Protein AF-W2GE73-F1 (afdb_monomer_lite)

Structure (mmCIF, N/CA/C/O backbone):
data_AF-W2GE73-F1
#
_entry.id   AF-W2GE73-F1
#
loop_
_atom_site.group_PDB
_atom_site.id
_atom_site.type_symbol
_atom_site.label_atom_id
_atom_site.label_alt_id
_atom_site.label_comp_id
_atom_site.label_asym_id
_atom_site.label_entity_id
_atom_site.label_seq_id
_atom_site.pdbx_PDB_ins_code
_atom_site.Cartn_x
_atom_site.Cartn_y
_atom_site.Cartn_z
_atom_site.occupancy
_atom_site.B_iso_or_equiv
_atom_site.auth_seq_id
_atom_site.auth_comp_id
_atom_site.auth_asym_id
_atom_site.auth_atom_id
_atom_site.pdbx_PDB_model_num
ATOM 1 N N . MET A 1 1 ? 23.909 17.331 9.278 1.00 42.41 1 MET A N 1
ATOM 2 C CA . MET A 1 1 ? 23.061 17.061 10.459 1.00 42.41 1 MET A CA 1
ATOM 3 C C . MET A 1 1 ? 23.117 18.282 11.359 1.00 42.41 1 MET A C 1
ATOM 5 O O . MET A 1 1 ? 24.176 18.553 11.908 1.00 42.41 1 MET A O 1
ATOM 9 N N . HIS A 1 2 ? 22.038 19.064 11.446 1.00 41.09 2 HIS A N 1
ATOM 10 C CA . HIS A 1 2 ? 21.958 20.145 12.431 1.00 41.09 2 HIS A CA 1
ATOM 11 C C . HIS A 1 2 ? 21.597 19.535 13.783 1.00 41.09 2 HIS A C 1
ATOM 13 O O . HIS A 1 2 ? 20.535 18.934 13.913 1.00 41.09 2 HIS A O 1
ATOM 19 N N . VAL A 1 3 ? 22.483 19.678 14.766 1.00 52.12 3 VAL A N 1
ATOM 20 C CA . VAL A 1 3 ? 22.188 19.340 16.159 1.00 52.12 3 VAL A CA 1
ATOM 21 C C . VAL A 1 3 ? 21.853 20.641 16.875 1.00 52.12 3 VAL A C 1
ATOM 23 O O . VAL A 1 3 ? 22.567 21.639 16.759 1.00 52.12 3 VAL A O 1
ATOM 26 N N . THR A 1 4 ? 20.703 20.648 17.538 1.00 48.44 4 THR A N 1
ATOM 27 C CA . THR A 1 4 ? 20.158 21.786 18.272 1.00 48.44 4 THR A CA 1
ATOM 28 C C . THR A 1 4 ? 21.165 22.309 19.287 1.00 48.44 4 THR A C 1
ATOM 30 O O . THR A 1 4 ? 21.575 21.614 20.212 1.00 48.44 4 THR A O 1
ATOM 33 N N . ARG A 1 5 ? 21.538 23.578 19.117 1.00 48.94 5 ARG A N 1
ATOM 34 C CA . ARG A 1 5 ? 22.380 24.340 20.036 1.00 48.94 5 ARG A CA 1
ATOM 35 C C . ARG A 1 5 ? 21.540 24.797 21.224 1.00 48.94 5 ARG A C 1
ATOM 37 O O . ARG A 1 5 ? 21.155 25.964 21.271 1.00 48.94 5 ARG A O 1
ATOM 44 N N . ARG A 1 6 ? 21.239 23.903 22.164 1.00 49.22 6 ARG A N 1
ATOM 45 C CA . ARG A 1 6 ? 21.011 24.320 23.551 1.00 49.22 6 ARG A CA 1
ATOM 46 C C . ARG A 1 6 ? 21.003 23.140 24.518 1.00 49.22 6 ARG A C 1
ATOM 48 O O . ARG A 1 6 ? 20.169 22.256 24.419 1.00 49.22 6 ARG A O 1
ATOM 55 N N . GLU A 1 7 ? 21.943 23.253 25.453 1.00 49.94 7 GLU A N 1
ATOM 56 C CA . GLU A 1 7 ? 21.910 22.718 26.815 1.00 49.94 7 GLU A CA 1
ATOM 57 C C . GLU A 1 7 ? 21.981 21.204 26.916 1.00 49.94 7 GLU A C 1
ATOM 59 O O . GLU A 1 7 ? 20.981 20.567 27.167 1.00 49.94 7 GLU A O 1
ATOM 64 N N . HIS A 1 8 ? 23.176 20.644 26.724 1.00 48.44 8 HIS A N 1
ATOM 65 C CA . HIS A 1 8 ? 23.865 19.797 27.707 1.00 48.44 8 HIS A CA 1
ATOM 66 C C . HIS A 1 8 ? 25.329 19.691 27.256 1.00 48.44 8 HIS A C 1
ATOM 68 O O . HIS A 1 8 ? 25.607 19.449 26.084 1.00 48.44 8 HIS A O 1
ATOM 74 N N . GLY A 1 9 ? 26.268 19.974 28.163 1.00 54.66 9 GLY A N 1
ATOM 75 C CA . GLY A 1 9 ? 27.708 19.989 27.893 1.00 54.66 9 GLY A CA 1
ATOM 76 C C . GLY A 1 9 ? 28.237 18.603 27.540 1.00 54.66 9 GLY A C 1
ATOM 77 O O . GLY A 1 9 ? 28.711 17.866 28.399 1.00 54.66 9 GLY A O 1
ATOM 78 N N . SER A 1 10 ? 28.146 18.232 26.272 1.00 52.25 10 SER A N 1
ATOM 79 C CA . SER A 1 10 ? 28.753 17.020 25.734 1.00 52.25 10 SER A CA 1
ATOM 80 C C . SER A 1 10 ? 29.291 17.348 24.349 1.00 52.25 10 SER A C 1
ATOM 82 O O . SER A 1 10 ? 28.627 17.133 23.341 1.00 52.25 10 SER A O 1
ATOM 84 N N . ASP A 1 11 ? 30.502 17.906 24.318 1.00 59.28 11 ASP A N 1
ATOM 85 C CA . ASP A 1 11 ? 31.206 18.271 23.081 1.00 59.28 11 ASP A CA 1
ATOM 86 C C . ASP A 1 11 ? 31.544 17.053 22.202 1.00 59.28 11 ASP A C 1
ATOM 88 O O . ASP A 1 11 ? 31.895 17.204 21.034 1.00 59.28 11 ASP A O 1
ATOM 92 N N . VAL A 1 12 ? 31.409 15.832 22.731 1.00 61.19 12 VAL A N 1
ATOM 93 C CA . VAL A 1 12 ? 31.659 14.591 21.997 1.00 61.19 12 VAL A CA 1
ATOM 94 C C . VAL A 1 12 ? 30.597 13.561 22.366 1.00 61.19 12 VAL A C 1
ATOM 96 O O . VAL A 1 12 ? 30.479 13.154 23.521 1.00 61.19 12 VAL A O 1
ATOM 99 N N . LEU A 1 13 ? 29.822 13.129 21.370 1.00 60.03 13 LEU A N 1
ATOM 100 C CA . LEU A 1 13 ? 28.922 11.989 21.516 1.00 60.03 13 LEU A CA 1
ATOM 101 C C . LEU A 1 13 ? 29.756 10.699 21.589 1.00 60.03 13 LEU A C 1
ATOM 103 O O . LEU A 1 13 ? 30.687 10.535 20.796 1.00 60.03 13 LEU A O 1
ATOM 107 N N . PRO A 1 14 ? 29.442 9.765 22.503 1.00 65.44 14 PRO A N 1
ATOM 108 C CA . PRO A 1 14 ? 30.141 8.489 22.572 1.00 65.44 14 PRO A CA 1
ATOM 109 C C . PRO A 1 14 ? 29.972 7.723 21.255 1.00 65.44 14 PRO A C 1
ATOM 111 O O . PRO A 1 14 ? 28.908 7.783 20.634 1.00 65.44 14 PRO A O 1
ATOM 114 N N . ALA A 1 15 ? 31.006 6.982 20.842 1.00 59.72 15 ALA A N 1
ATOM 115 C CA . ALA A 1 15 ? 31.048 6.261 19.563 1.00 59.72 15 ALA A CA 1
ATOM 116 C C . ALA A 1 15 ? 29.867 5.288 19.356 1.00 59.72 15 ALA A C 1
ATOM 118 O O . ALA A 1 15 ? 29.487 5.011 18.222 1.00 59.72 15 ALA A O 1
ATOM 119 N N . SER A 1 16 ? 29.231 4.837 20.442 1.00 64.56 16 SER A N 1
ATOM 120 C CA . SER A 1 16 ? 28.000 4.036 20.441 1.00 64.56 16 SER A CA 1
ATOM 121 C C . SER A 1 16 ? 26.757 4.766 19.910 1.00 64.56 16 SER A C 1
ATOM 123 O O . SER A 1 16 ? 25.750 4.122 19.630 1.00 64.56 16 SER A O 1
ATOM 125 N N . SER A 1 17 ? 26.808 6.093 19.753 1.00 65.25 17 SER A N 1
ATOM 126 C CA . SER A 1 17 ? 25.699 6.908 19.229 1.00 65.25 17 SER A CA 1
ATOM 127 C C . SER A 1 17 ? 25.579 6.833 17.705 1.00 65.25 17 SER A C 1
ATOM 129 O O . SER A 1 17 ? 24.566 7.245 17.139 1.00 65.25 17 SER A O 1
ATOM 131 N N . ILE A 1 18 ? 26.613 6.330 17.024 1.00 66.56 18 ILE A N 1
ATOM 132 C CA . ILE A 1 18 ? 26.622 6.172 15.572 1.00 66.56 18 ILE A CA 1
ATOM 133 C C . ILE A 1 18 ? 26.257 4.722 15.266 1.00 66.56 18 ILE A C 1
ATOM 135 O O . ILE A 1 18 ? 27.048 3.805 15.462 1.00 66.56 18 ILE A O 1
ATOM 139 N N . HIS A 1 19 ? 25.039 4.516 14.769 1.00 74.50 19 HIS A N 1
ATOM 140 C CA . HIS A 1 19 ? 24.597 3.215 14.274 1.00 74.50 19 HIS A CA 1
ATOM 141 C C . HIS A 1 19 ? 25.588 2.680 13.225 1.00 74.50 19 HIS A C 1
ATOM 143 O O . HIS A 1 19 ? 26.029 3.447 12.373 1.00 74.50 19 HIS A O 1
ATOM 149 N N . ASN A 1 20 ? 25.886 1.373 13.220 1.00 70.56 20 ASN A N 1
ATOM 150 C CA . ASN A 1 20 ? 26.887 0.760 12.324 1.00 70.56 20 ASN A CA 1
ATOM 151 C C . ASN A 1 20 ? 26.709 1.131 10.843 1.00 70.56 20 ASN A C 1
ATOM 153 O O . ASN A 1 20 ? 27.682 1.379 10.144 1.00 70.56 20 ASN A O 1
ATOM 157 N N . ARG A 1 21 ? 25.457 1.265 10.386 1.00 71.81 21 ARG A N 1
ATOM 158 C CA . ARG A 1 21 ? 25.108 1.754 9.035 1.00 71.81 21 ARG A CA 1
ATOM 159 C C . ARG A 1 21 ? 25.725 3.118 8.673 1.00 71.81 21 ARG A C 1
ATOM 161 O O . ARG A 1 21 ? 25.941 3.387 7.500 1.00 71.81 21 ARG A O 1
ATOM 168 N N . TRP A 1 22 ? 25.964 3.977 9.658 1.00 71.06 22 TRP A N 1
ATOM 169 C CA . TRP A 1 22 ? 26.521 5.326 9.512 1.00 71.06 22 TRP A CA 1
ATOM 170 C C . TRP A 1 22 ? 27.951 5.433 10.056 1.00 71.06 22 TRP A C 1
ATOM 172 O O . TRP A 1 22 ? 28.497 6.532 10.148 1.00 71.06 22 TRP A O 1
ATOM 182 N N . ASN A 1 23 ? 28.559 4.306 10.434 1.00 77.75 23 ASN A N 1
ATOM 183 C CA . ASN A 1 23 ? 29.907 4.263 10.969 1.00 77.75 23 ASN A CA 1
ATOM 184 C C . ASN A 1 23 ? 30.932 4.256 9.821 1.00 77.75 23 ASN A C 1
ATOM 186 O O . ASN A 1 23 ? 30.999 3.315 9.032 1.00 77.75 23 ASN A O 1
ATOM 190 N N . MET A 1 24 ? 31.756 5.306 9.748 1.00 77.06 24 MET A N 1
ATOM 191 C CA . MET A 1 24 ? 32.783 5.457 8.712 1.00 77.06 24 MET A CA 1
ATOM 192 C C . MET A 1 24 ? 33.835 4.341 8.756 1.00 77.06 24 MET A C 1
ATOM 194 O O . MET A 1 24 ? 34.346 3.954 7.711 1.00 77.06 24 MET A O 1
ATOM 198 N N . PHE A 1 25 ? 34.139 3.796 9.935 1.00 76.88 25 PHE A N 1
ATOM 199 C CA . PHE A 1 25 ? 35.109 2.709 10.074 1.00 76.88 25 PHE A CA 1
ATOM 200 C C . PHE A 1 25 ? 34.595 1.410 9.439 1.00 76.88 25 PHE A C 1
ATOM 202 O O . PHE A 1 25 ? 35.336 0.760 8.713 1.00 76.88 25 PHE A O 1
ATOM 209 N N . VAL A 1 26 ? 33.304 1.103 9.613 1.00 78.81 26 VAL A N 1
ATOM 210 C CA . VAL A 1 26 ? 32.640 -0.044 8.961 1.00 78.81 26 VAL A CA 1
ATOM 211 C C . VAL A 1 26 ? 32.572 0.158 7.443 1.00 78.81 26 VAL A C 1
ATOM 213 O O . VAL A 1 26 ? 32.766 -0.775 6.672 1.00 78.81 26 VAL A O 1
ATOM 216 N N . ALA A 1 27 ? 32.347 1.394 6.989 1.00 76.88 27 ALA A N 1
ATOM 217 C CA . ALA A 1 27 ? 32.355 1.717 5.562 1.00 76.88 27 ALA A CA 1
ATOM 218 C C . ALA A 1 27 ? 33.753 1.605 4.922 1.00 76.88 27 ALA A C 1
ATOM 220 O O . ALA A 1 27 ? 33.859 1.320 3.731 1.00 76.88 27 ALA A O 1
ATOM 221 N N . LEU A 1 28 ? 34.823 1.840 5.690 1.00 82.50 28 LEU A N 1
ATOM 222 C CA . LEU A 1 28 ? 36.198 1.666 5.217 1.00 82.50 28 LEU A CA 1
ATOM 223 C C . LEU A 1 28 ? 36.591 0.191 5.109 1.00 82.50 28 LEU A C 1
ATOM 225 O O . LEU A 1 28 ? 37.319 -0.152 4.184 1.00 82.50 28 LEU A O 1
ATOM 229 N N . GLU A 1 29 ? 36.084 -0.662 5.999 1.00 84.88 29 GLU A N 1
ATOM 230 C CA . GLU A 1 29 ? 36.344 -2.108 5.988 1.00 84.88 29 GLU A CA 1
ATOM 231 C C . GLU A 1 29 ? 35.866 -2.763 4.682 1.00 84.88 29 GLU A C 1
ATOM 233 O O . GLU A 1 29 ? 36.611 -3.494 4.043 1.00 84.88 29 GLU A O 1
ATOM 238 N N . ILE A 1 30 ? 34.672 -2.402 4.205 1.00 86.31 30 ILE A N 1
ATOM 239 C CA . ILE A 1 30 ? 34.096 -2.956 2.964 1.00 86.31 30 ILE A CA 1
ATOM 240 C C . ILE A 1 30 ? 34.677 -2.352 1.674 1.00 86.31 30 ILE A C 1
ATOM 242 O O . ILE A 1 30 ? 34.313 -2.765 0.572 1.00 86.31 30 ILE A O 1
ATOM 246 N N . LYS A 1 31 ? 35.528 -1.323 1.776 1.00 85.56 31 LYS A N 1
ATOM 247 C CA . LYS A 1 31 ? 36.016 -0.572 0.610 1.00 85.56 31 LYS A CA 1
ATOM 248 C C . LYS A 1 31 ? 36.897 -1.440 -0.284 1.00 85.56 31 LYS A C 1
ATOM 250 O O . LYS A 1 31 ? 36.766 -1.375 -1.504 1.00 85.56 31 LYS A O 1
ATOM 255 N N . GLU A 1 32 ? 37.807 -2.200 0.315 1.00 88.75 32 GLU A N 1
ATOM 256 C CA . GLU A 1 32 ? 38.778 -3.012 -0.423 1.00 88.75 32 GLU A CA 1
ATOM 257 C C . GLU A 1 32 ? 38.085 -4.175 -1.143 1.00 88.75 32 GLU A C 1
ATOM 259 O O . GLU A 1 32 ? 38.304 -4.374 -2.342 1.00 88.75 32 GLU A O 1
ATOM 264 N N . ASP A 1 33 ? 37.151 -4.842 -0.463 1.00 88.75 33 ASP A N 1
ATOM 265 C CA . ASP A 1 33 ? 36.313 -5.899 -1.036 1.00 88.75 33 ASP A CA 1
ATOM 266 C C . ASP A 1 33 ? 35.499 -5.387 -2.227 1.00 88.75 33 ASP A C 1
ATOM 268 O O . ASP A 1 33 ? 35.528 -5.979 -3.307 1.00 88.75 33 ASP A O 1
ATOM 272 N N . LEU A 1 34 ? 34.854 -4.224 -2.080 1.00 88.25 34 LEU A N 1
ATOM 273 C CA . LEU A 1 34 ? 34.091 -3.602 -3.161 1.00 88.25 34 LEU A CA 1
ATOM 274 C C . LEU A 1 34 ? 34.977 -3.283 -4.373 1.00 88.25 34 LEU A C 1
ATOM 276 O O . LEU A 1 34 ? 34.552 -3.472 -5.514 1.00 88.25 34 LEU A O 1
ATOM 280 N N . THR A 1 35 ? 36.203 -2.795 -4.150 1.00 88.88 35 THR A N 1
ATOM 281 C CA . THR A 1 35 ? 37.139 -2.524 -5.252 1.00 88.88 35 THR A CA 1
ATOM 282 C C . THR A 1 35 ? 37.596 -3.802 -5.951 1.00 88.88 35 THR A C 1
ATOM 284 O O . THR A 1 35 ? 37.628 -3.835 -7.179 1.00 88.88 35 THR A O 1
ATOM 287 N N . SER A 1 36 ? 37.857 -4.870 -5.194 1.00 90.19 36 SER A N 1
ATOM 288 C CA . SER A 1 36 ? 38.232 -6.181 -5.733 1.00 90.19 36 SER A CA 1
ATOM 289 C C . SER A 1 36 ? 37.106 -6.795 -6.576 1.00 90.19 36 SER A C 1
ATOM 291 O O . SER A 1 36 ? 37.327 -7.252 -7.702 1.00 90.19 36 SER A O 1
ATOM 293 N N . GLU A 1 37 ? 35.865 -6.736 -6.085 1.00 88.75 37 GLU A N 1
ATOM 294 C CA . GLU A 1 37 ? 34.691 -7.209 -6.825 1.00 88.75 37 GLU A CA 1
ATOM 295 C C . GLU A 1 37 ? 34.414 -6.365 -8.078 1.00 88.75 37 GLU A C 1
ATOM 297 O O . GLU A 1 37 ? 34.089 -6.904 -9.142 1.00 88.75 37 GLU A O 1
ATOM 302 N N . ALA A 1 38 ? 34.587 -5.043 -7.997 1.00 87.44 38 ALA A N 1
ATOM 303 C CA . ALA A 1 38 ? 34.447 -4.159 -9.152 1.00 87.44 38 ALA A CA 1
ATOM 304 C C . ALA A 1 38 ? 35.482 -4.475 -10.248 1.00 87.44 38 ALA A C 1
ATOM 306 O O . ALA A 1 38 ? 35.142 -4.483 -11.438 1.00 87.44 38 ALA A O 1
ATOM 307 N N . ASP A 1 39 ? 36.719 -4.795 -9.865 1.00 88.31 39 ASP A N 1
ATOM 308 C CA . ASP A 1 39 ? 37.764 -5.221 -10.798 1.00 88.31 39 ASP A CA 1
ATOM 309 C C . ASP A 1 39 ? 37.438 -6.575 -11.450 1.00 88.31 39 ASP A C 1
ATOM 311 O O . ASP A 1 39 ? 37.653 -6.748 -12.656 1.00 88.31 39 ASP A O 1
ATOM 315 N N . ALA A 1 40 ? 36.822 -7.510 -10.715 1.00 87.81 40 ALA A N 1
ATOM 316 C CA . ALA A 1 40 ? 36.349 -8.778 -11.278 1.00 87.81 40 ALA A CA 1
ATOM 317 C C . ALA A 1 40 ? 35.298 -8.562 -12.388 1.00 87.81 40 ALA A C 1
ATOM 319 O O . ALA A 1 40 ? 35.346 -9.201 -13.451 1.00 87.81 40 ALA A O 1
ATOM 320 N N . LEU A 1 41 ? 34.397 -7.593 -12.195 1.00 84.69 41 LEU A N 1
ATOM 321 C CA . LEU A 1 41 ? 33.377 -7.212 -13.180 1.00 84.69 41 LEU A CA 1
ATOM 322 C C . LEU A 1 41 ? 33.949 -6.454 -14.389 1.00 84.69 41 LEU A C 1
ATOM 324 O O . LEU A 1 41 ? 33.301 -6.381 -15.439 1.00 84.69 41 LEU A O 1
ATOM 328 N N . GLN A 1 42 ? 35.178 -5.938 -14.306 1.00 81.06 42 GLN A N 1
ATOM 329 C CA . GLN A 1 42 ? 35.795 -5.160 -15.382 1.00 81.06 42 GLN A CA 1
ATOM 330 C C . GLN A 1 42 ? 35.991 -5.981 -16.670 1.00 81.06 42 GLN A C 1
ATOM 332 O O . GLN A 1 42 ? 35.919 -5.442 -17.778 1.00 81.06 42 GLN A O 1
ATOM 337 N N . SER A 1 43 ? 36.182 -7.297 -16.550 1.00 74.56 43 SER A N 1
ATOM 338 C CA . SER A 1 43 ? 36.257 -8.223 -17.690 1.00 74.56 43 SER A CA 1
ATOM 339 C C . SER A 1 43 ? 34.933 -8.304 -18.469 1.00 74.56 43 SER A C 1
ATOM 341 O O . SER A 1 43 ? 34.934 -8.260 -19.703 1.00 74.56 43 SER A O 1
ATOM 343 N N . ILE A 1 44 ? 33.802 -8.319 -17.759 1.00 78.00 44 ILE A N 1
ATOM 344 C CA . ILE A 1 44 ? 32.448 -8.333 -18.327 1.00 78.00 44 ILE A CA 1
ATOM 345 C C . ILE A 1 44 ? 32.158 -6.998 -19.016 1.00 78.00 44 ILE A C 1
ATOM 347 O O . ILE A 1 44 ? 31.670 -6.989 -20.145 1.00 78.00 44 ILE A O 1
ATOM 351 N N . VAL A 1 45 ? 32.549 -5.876 -18.401 1.00 72.56 45 VAL A N 1
ATOM 352 C CA . VAL A 1 45 ? 32.450 -4.535 -19.009 1.00 72.56 45 VAL A CA 1
ATOM 353 C C . VAL A 1 45 ? 33.237 -4.458 -20.323 1.00 72.56 45 VAL A C 1
ATOM 355 O O . VAL A 1 45 ? 32.750 -3.904 -21.308 1.00 72.56 45 VAL A O 1
ATOM 358 N N . ARG A 1 46 ? 34.440 -5.047 -20.377 1.00 69.12 46 ARG A N 1
ATOM 359 C CA . ARG A 1 46 ? 35.267 -5.083 -21.598 1.00 69.12 46 ARG A CA 1
ATOM 360 C C . ARG A 1 46 ? 34.687 -5.987 -22.688 1.00 69.12 46 ARG A C 1
ATOM 362 O O . ARG A 1 46 ? 34.839 -5.667 -23.867 1.00 69.12 46 ARG A O 1
ATOM 369 N N . MET A 1 47 ? 34.058 -7.103 -22.315 1.00 68.19 47 MET A N 1
ATOM 370 C CA . MET A 1 47 ? 33.403 -8.032 -23.247 1.00 68.19 47 MET A CA 1
ATOM 371 C C . MET A 1 47 ? 32.101 -7.457 -23.803 1.00 68.19 47 MET A C 1
ATOM 373 O O . MET A 1 47 ? 31.822 -7.589 -24.996 1.00 68.19 47 MET A O 1
ATOM 377 N N . ALA A 1 48 ? 31.345 -6.744 -22.972 1.00 61.91 48 ALA A N 1
ATOM 378 C CA . ALA A 1 48 ? 30.156 -6.006 -23.356 1.00 61.91 48 ALA A CA 1
ATOM 379 C C . ALA A 1 48 ? 30.518 -4.718 -24.111 1.00 61.91 48 ALA A C 1
ATOM 381 O O . ALA A 1 48 ? 30.066 -3.649 -23.715 1.00 61.91 48 ALA A O 1
ATOM 382 N N . LYS A 1 49 ? 31.310 -4.804 -25.199 1.00 60.22 49 LYS A N 1
ATOM 383 C CA . LYS A 1 49 ? 31.601 -3.710 -26.151 1.00 60.22 49 LYS A CA 1
ATOM 384 C C . LYS A 1 49 ? 30.314 -3.172 -26.802 1.00 60.22 49 LYS A C 1
ATOM 386 O O . LYS A 1 49 ? 30.124 -3.242 -28.015 1.00 60.22 49 LYS A O 1
ATOM 391 N N . LEU A 1 50 ? 29.437 -2.579 -26.006 1.00 52.59 50 LEU A N 1
ATOM 392 C CA . LEU A 1 50 ? 28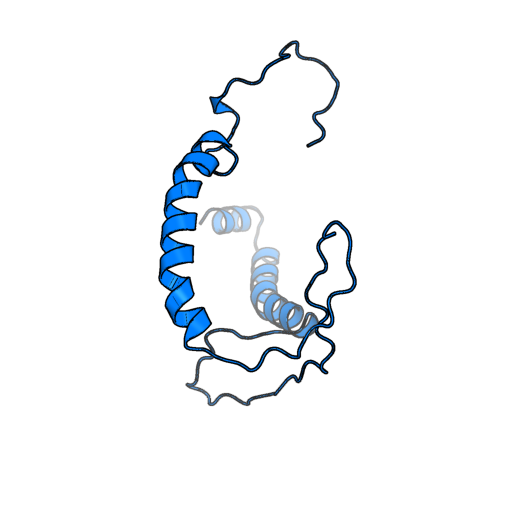.517 -1.546 -26.410 1.00 52.59 50 LEU A CA 1
ATOM 393 C C . LEU A 1 50 ? 29.418 -0.430 -26.912 1.00 52.59 50 LEU A C 1
ATOM 395 O O . LEU A 1 50 ? 30.225 0.115 -26.161 1.00 52.59 50 LEU A O 1
ATOM 399 N N . ARG A 1 51 ? 29.361 -0.173 -28.220 1.00 56.78 51 ARG A N 1
ATOM 400 C CA . ARG A 1 51 ? 30.046 0.958 -28.840 1.00 56.78 51 ARG A CA 1
ATOM 401 C C . ARG A 1 51 ? 29.709 2.201 -28.026 1.00 56.78 51 ARG A C 1
ATOM 403 O O . ARG A 1 51 ? 28.610 2.735 -28.146 1.00 56.78 51 ARG A O 1
ATOM 410 N N . SER A 1 52 ? 30.649 2.658 -27.210 1.00 52.31 52 SER A N 1
ATOM 411 C CA . SER A 1 52 ? 30.552 3.973 -26.615 1.00 52.31 52 SER A CA 1
ATOM 412 C C . SER A 1 52 ? 30.527 4.982 -27.768 1.00 52.31 52 SER A C 1
ATOM 414 O O . SER A 1 52 ? 31.348 4.892 -28.692 1.00 52.31 52 SER A O 1
ATOM 416 N N . PRO A 1 53 ? 29.581 5.935 -27.781 1.00 47.72 53 PRO A N 1
ATOM 417 C CA . PRO A 1 53 ? 29.729 7.112 -28.616 1.00 47.72 53 PRO A CA 1
ATOM 418 C C . PRO A 1 53 ? 31.060 7.747 -28.223 1.00 47.72 53 PRO A C 1
ATOM 420 O O . PRO A 1 53 ? 31.316 7.964 -27.039 1.00 47.72 53 PRO A O 1
ATOM 423 N N . LYS A 1 54 ? 31.939 7.984 -29.199 1.00 45.16 54 LYS A N 1
ATOM 424 C CA . LYS A 1 54 ? 33.227 8.640 -28.970 1.00 45.16 54 LYS A CA 1
ATOM 425 C C . LYS A 1 54 ? 32.967 10.024 -28.368 1.00 45.16 54 LYS A C 1
ATOM 427 O O . LYS A 1 54 ? 32.690 10.974 -29.097 1.00 45.16 54 LYS A O 1
ATOM 432 N N . LEU A 1 55 ? 33.047 10.124 -27.044 1.00 46.22 55 LEU A N 1
ATOM 433 C CA . LEU A 1 55 ? 33.110 11.383 -26.320 1.00 46.22 55 LEU A CA 1
ATOM 434 C C . LEU A 1 55 ? 34.402 12.074 -26.752 1.00 46.22 55 LEU A C 1
ATOM 436 O O . LEU A 1 55 ? 35.502 11.640 -26.410 1.00 46.22 55 LEU A O 1
ATOM 440 N N . LYS A 1 56 ? 34.278 13.142 -27.544 1.00 43.50 56 LYS A N 1
ATOM 441 C CA . LYS A 1 56 ? 35.344 14.137 -27.629 1.00 43.50 56 LYS A CA 1
ATOM 442 C C . LYS A 1 56 ? 35.481 14.726 -26.226 1.00 43.50 56 LYS A C 1
ATOM 444 O O . LYS A 1 56 ? 34.598 15.448 -25.776 1.00 43.50 56 LYS A O 1
ATOM 449 N N . LEU A 1 57 ? 36.562 14.360 -25.544 1.00 39.62 57 LEU A N 1
ATOM 450 C CA . LEU A 1 57 ? 36.987 14.964 -24.289 1.00 39.62 57 LEU A CA 1
ATOM 451 C C . LEU A 1 57 ? 37.223 16.459 -24.527 1.00 39.62 57 LEU A C 1
ATOM 453 O O . LEU A 1 57 ? 38.204 16.833 -25.171 1.00 39.62 57 LEU A O 1
ATOM 457 N N . LEU A 1 58 ? 36.333 17.308 -24.008 1.00 38.44 58 LEU A N 1
ATOM 458 C CA . LEU A 1 58 ? 36.736 18.649 -23.614 1.00 38.44 58 LEU A CA 1
ATOM 459 C C . LEU A 1 58 ? 37.278 18.538 -22.189 1.00 38.44 58 LEU A C 1
ATOM 461 O O . LEU A 1 58 ? 36.600 18.095 -21.268 1.00 38.44 58 LEU A O 1
ATOM 465 N N . ASN A 1 59 ? 38.554 18.873 -22.095 1.00 37.62 59 ASN A N 1
ATOM 466 C CA . ASN A 1 59 ? 39.390 18.932 -20.915 1.00 37.62 59 ASN A CA 1
ATOM 467 C C . ASN A 1 59 ? 38.744 19.736 -19.770 1.00 37.62 59 ASN A C 1
ATOM 469 O O . ASN A 1 59 ? 38.230 20.827 -20.007 1.00 37.62 59 ASN A O 1
ATOM 473 N N . GLY A 1 60 ? 38.899 19.248 -18.536 1.00 40.25 60 GLY A N 1
ATOM 474 C CA . GLY A 1 60 ? 38.932 20.102 -17.348 1.00 40.25 60 GLY A CA 1
ATOM 475 C C . GLY A 1 60 ? 37.728 20.057 -16.402 1.00 40.25 60 GLY A C 1
ATOM 476 O O . GLY A 1 60 ? 36.787 20.819 -16.564 1.00 40.25 60 GLY A O 1
ATOM 477 N N . LYS A 1 61 ? 37.924 19.290 -15.320 1.00 43.38 61 LYS A N 1
ATOM 478 C CA . LYS A 1 61 ? 37.485 19.521 -13.928 1.00 43.38 61 LYS A CA 1
ATOM 479 C C . LYS A 1 61 ? 36.014 19.301 -13.525 1.00 43.38 61 LYS A C 1
ATOM 481 O O . LYS A 1 61 ? 35.122 20.061 -13.869 1.00 43.38 61 LYS A O 1
ATOM 486 N N . GLU A 1 62 ? 35.906 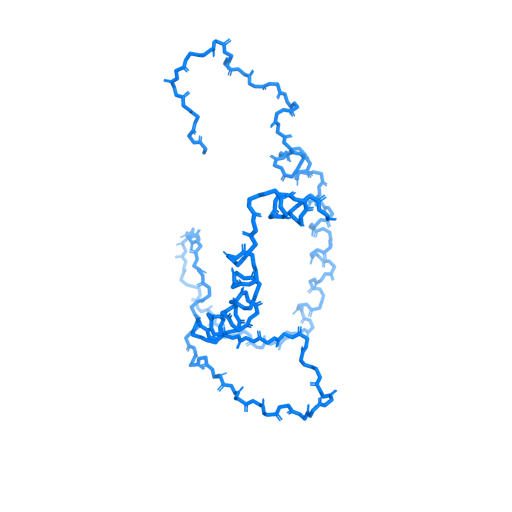18.314 -12.630 1.00 43.12 62 GLU A N 1
ATOM 487 C CA . GLU A 1 62 ? 35.016 18.175 -11.466 1.00 43.12 62 GLU A CA 1
ATOM 488 C C . GLU A 1 62 ? 33.515 17.957 -11.720 1.00 43.12 62 GLU A C 1
ATOM 490 O O . GLU A 1 62 ? 32.739 18.849 -12.057 1.00 43.12 62 GLU A O 1
ATOM 495 N N . GLU A 1 63 ? 33.126 16.699 -11.494 1.00 37.22 63 GLU A N 1
ATOM 496 C CA . GLU A 1 63 ? 31.768 16.176 -11.499 1.00 37.22 63 GLU A CA 1
ATOM 497 C C . GLU A 1 63 ? 30.949 16.752 -10.334 1.00 37.22 63 GLU A C 1
ATOM 499 O O . GLU A 1 63 ? 31.113 16.383 -9.174 1.00 37.22 63 GLU A O 1
ATOM 504 N N . GLY A 1 64 ? 30.000 17.625 -10.665 1.00 42.56 64 GLY A N 1
ATOM 505 C CA . GLY A 1 64 ? 28.753 17.726 -9.918 1.00 42.56 64 GLY A CA 1
ATOM 506 C C . GLY A 1 64 ? 27.816 16.615 -10.385 1.00 42.56 64 GLY A C 1
ATOM 507 O O . GLY A 1 64 ? 27.560 16.493 -11.584 1.00 42.56 64 GLY A O 1
ATOM 508 N N . ILE A 1 65 ? 27.318 15.816 -9.440 1.00 46.44 65 ILE A N 1
ATOM 509 C CA . ILE A 1 65 ? 26.324 14.753 -9.632 1.00 46.44 65 ILE A CA 1
ATOM 510 C C . ILE A 1 65 ? 25.207 15.260 -10.557 1.00 46.44 65 ILE A C 1
ATOM 512 O O . ILE A 1 65 ? 24.461 16.171 -10.198 1.00 46.44 65 ILE A O 1
ATOM 516 N N . ARG A 1 66 ? 25.082 14.676 -11.751 1.00 43.12 66 ARG A N 1
ATOM 517 C CA . ARG A 1 66 ? 23.892 14.833 -12.589 1.00 43.12 66 ARG A CA 1
ATOM 518 C C . ARG A 1 66 ? 23.152 13.512 -12.588 1.00 43.12 66 ARG A C 1
ATOM 520 O O . ARG A 1 66 ? 23.678 12.502 -13.048 1.00 43.12 66 ARG A O 1
ATOM 527 N N . GLU A 1 67 ? 21.941 13.546 -12.044 1.00 50.69 67 GLU A N 1
ATOM 528 C CA . GLU A 1 67 ? 20.958 12.485 -12.220 1.00 50.69 67 GLU A CA 1
ATOM 529 C C . GLU A 1 67 ? 20.860 12.088 -13.700 1.00 50.69 67 GLU A C 1
ATOM 531 O O . GLU A 1 67 ? 21.058 12.941 -14.575 1.00 50.69 67 GLU A O 1
ATOM 536 N N . PRO A 1 68 ? 20.560 10.814 -14.010 1.00 45.50 68 PRO A N 1
ATOM 537 C CA . PRO A 1 68 ? 20.365 10.391 -15.385 1.00 45.50 68 PRO A CA 1
ATOM 538 C C . PRO A 1 68 ? 19.223 11.201 -16.010 1.00 45.50 68 PRO A C 1
ATOM 540 O O . PRO A 1 68 ? 18.044 10.987 -15.730 1.00 45.50 68 PRO A O 1
ATOM 543 N N . ASP A 1 69 ? 19.595 12.143 -16.877 1.00 50.31 69 ASP A N 1
ATOM 544 C CA . ASP A 1 69 ? 18.695 12.866 -17.768 1.00 50.31 69 ASP A CA 1
ATOM 545 C C . ASP A 1 69 ? 18.156 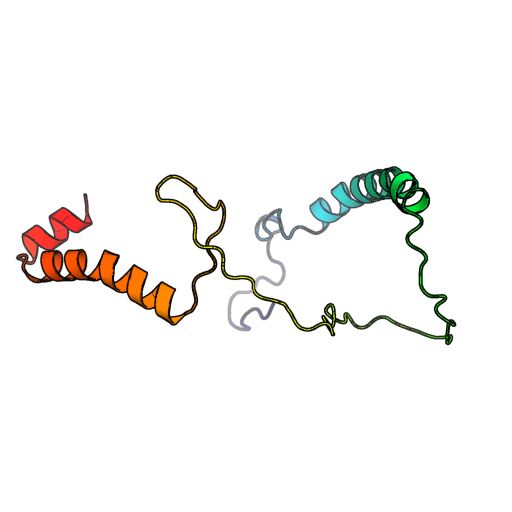11.837 -18.775 1.00 50.31 69 ASP A C 1
ATOM 547 O O . ASP A 1 69 ? 18.739 11.597 -19.835 1.00 50.31 69 ASP A O 1
ATOM 551 N N . PHE A 1 70 ? 17.079 11.139 -18.396 1.00 50.53 70 PHE A N 1
ATOM 552 C CA . PHE A 1 70 ? 16.321 10.239 -19.266 1.00 50.53 70 PHE A CA 1
ATOM 553 C C . PHE A 1 70 ? 15.649 11.065 -20.378 1.00 50.53 70 PHE A C 1
ATOM 555 O O . PHE A 1 70 ? 14.437 11.268 -20.378 1.00 50.53 70 PHE A O 1
ATOM 562 N N . LYS A 1 71 ? 16.436 11.544 -21.348 1.00 54.31 71 LYS A N 1
ATOM 563 C CA . LYS A 1 71 ? 15.987 12.242 -22.567 1.00 54.31 71 LYS A CA 1
ATOM 564 C C . LYS A 1 71 ? 15.542 11.278 -23.670 1.00 54.31 71 LYS A C 1
ATOM 566 O O . LYS A 1 71 ? 15.848 11.455 -24.844 1.00 54.31 71 LYS A O 1
ATOM 571 N N . GLY A 1 72 ? 14.794 10.253 -23.284 1.00 63.19 72 GLY A N 1
ATOM 572 C CA . GLY A 1 72 ? 13.952 9.473 -24.185 1.00 63.19 72 GLY A CA 1
ATOM 573 C C . GLY A 1 72 ? 12.536 9.470 -23.612 1.00 63.19 72 GLY A C 1
ATOM 574 O O . GLY A 1 72 ? 12.405 9.414 -22.386 1.00 63.19 72 GLY A O 1
ATOM 575 N N . PRO A 1 73 ? 11.473 9.568 -24.430 1.00 58.91 73 PRO A N 1
ATOM 576 C CA . PRO A 1 73 ? 10.113 9.535 -23.906 1.00 58.91 73 PRO A CA 1
ATOM 577 C C . PRO A 1 73 ? 9.914 8.223 -23.139 1.00 58.91 73 PRO A C 1
ATOM 579 O O . PRO A 1 73 ? 10.000 7.140 -23.715 1.00 58.91 73 PRO A O 1
ATOM 582 N N . LYS A 1 74 ? 9.697 8.317 -21.821 1.00 66.06 74 LYS A N 1
ATOM 583 C CA . LYS A 1 74 ? 9.396 7.165 -20.964 1.00 66.06 74 LYS A CA 1
ATOM 584 C C . LYS A 1 74 ? 8.097 6.537 -21.475 1.00 66.06 74 LYS A C 1
ATOM 586 O O . LYS A 1 74 ? 7.026 7.116 -21.312 1.00 66.06 74 LYS A O 1
ATOM 591 N N . GLN A 1 75 ? 8.201 5.393 -22.145 1.00 62.69 75 GLN A N 1
ATOM 592 C CA . GLN A 1 75 ? 7.059 4.720 -22.753 1.00 62.69 75 GLN A CA 1
ATOM 593 C C . GLN A 1 75 ? 6.390 3.815 -21.715 1.00 62.69 75 GLN A C 1
ATOM 595 O O . GLN A 1 75 ? 6.979 2.843 -21.251 1.00 62.69 75 GLN A O 1
ATOM 600 N N . VAL A 1 76 ? 5.161 4.159 -21.333 1.00 63.00 76 VAL A N 1
ATOM 601 C CA . VAL A 1 76 ? 4.318 3.350 -20.445 1.00 63.00 76 VAL A CA 1
ATOM 602 C C . VAL A 1 76 ? 3.472 2.422 -21.315 1.00 63.00 76 VAL A C 1
ATOM 604 O O . VAL A 1 76 ? 2.711 2.895 -22.158 1.00 63.00 76 VAL A O 1
ATOM 607 N N . ALA A 1 77 ? 3.610 1.109 -21.129 1.00 63.59 77 ALA A N 1
ATOM 608 C CA . ALA A 1 77 ? 2.789 0.104 -21.800 1.00 63.59 77 ALA A CA 1
ATOM 609 C C . ALA A 1 77 ? 1.752 -0.459 -20.819 1.00 63.59 77 ALA A C 1
ATOM 611 O O . ALA A 1 77 ? 2.106 -0.949 -19.749 1.00 63.59 77 ALA A O 1
ATOM 612 N N . TYR A 1 78 ? 0.473 -0.400 -21.188 1.00 65.75 78 TYR A N 1
ATOM 613 C CA . TYR A 1 78 ? -0.610 -1.003 -20.412 1.00 65.75 78 TYR A CA 1
ATOM 614 C C . TYR A 1 78 ? -0.784 -2.462 -20.837 1.00 65.75 78 TYR A C 1
ATOM 616 O O . TYR A 1 78 ? -1.066 -2.739 -22.002 1.00 65.75 78 TYR A O 1
ATOM 624 N N . VAL A 1 79 ? -0.638 -3.397 -19.897 1.00 66.88 79 VAL A N 1
ATOM 625 C CA . VAL A 1 79 ? -0.865 -4.829 -20.135 1.00 66.88 79 VAL A CA 1
ATOM 626 C C . VAL A 1 79 ? -2.060 -5.283 -19.305 1.00 66.88 79 VAL A C 1
ATOM 628 O O . VAL A 1 79 ? -2.085 -5.120 -18.087 1.00 66.88 79 VAL A O 1
ATOM 631 N N . ARG A 1 80 ? -3.067 -5.861 -19.966 1.00 73.44 80 ARG A N 1
ATOM 632 C CA . ARG A 1 80 ? -4.214 -6.477 -19.293 1.00 73.44 80 ARG A CA 1
ATOM 633 C C . ARG A 1 80 ? -3.830 -7.888 -18.855 1.00 73.44 80 ARG A C 1
ATOM 635 O O . ARG A 1 80 ? -3.822 -8.799 -19.678 1.00 73.44 80 ARG A O 1
ATOM 642 N N . LEU A 1 81 ? -3.539 -8.052 -17.569 1.00 69.06 81 LEU A N 1
ATOM 643 C CA . LEU A 1 81 ? -3.259 -9.357 -16.969 1.00 69.06 81 LEU A CA 1
ATOM 644 C C . LEU A 1 81 ? -4.510 -10.247 -16.985 1.00 69.06 81 LEU A C 1
ATOM 646 O O . LEU A 1 81 ? -5.640 -9.773 -16.795 1.00 69.06 81 LEU A O 1
ATOM 650 N N . ARG A 1 82 ? -4.325 -11.548 -17.217 1.00 76.25 82 ARG A N 1
ATOM 651 C CA . ARG A 1 82 ? -5.392 -12.550 -17.050 1.00 76.25 82 ARG A CA 1
ATOM 652 C C . ARG A 1 82 ? -5.684 -12.769 -15.560 1.00 76.25 82 ARG A C 1
ATOM 654 O O . ARG A 1 82 ? -4.845 -12.502 -14.713 1.00 76.25 82 ARG A O 1
ATOM 661 N N . ARG A 1 83 ? -6.865 -13.314 -15.227 1.00 70.69 83 ARG A N 1
ATOM 662 C CA . ARG A 1 83 ? -7.344 -13.489 -13.831 1.00 70.69 83 ARG A CA 1
ATOM 663 C C . ARG A 1 83 ? -6.372 -14.223 -12.888 1.00 70.69 83 ARG A C 1
ATOM 665 O O . ARG A 1 83 ? -6.458 -14.018 -11.686 1.00 70.69 83 ARG A O 1
ATOM 672 N N . ASN A 1 84 ? -5.466 -15.042 -13.425 1.00 67.88 84 ASN A N 1
ATOM 673 C CA . ASN A 1 84 ? -4.500 -15.830 -12.651 1.00 67.88 84 ASN A CA 1
ATOM 674 C C . ASN A 1 84 ?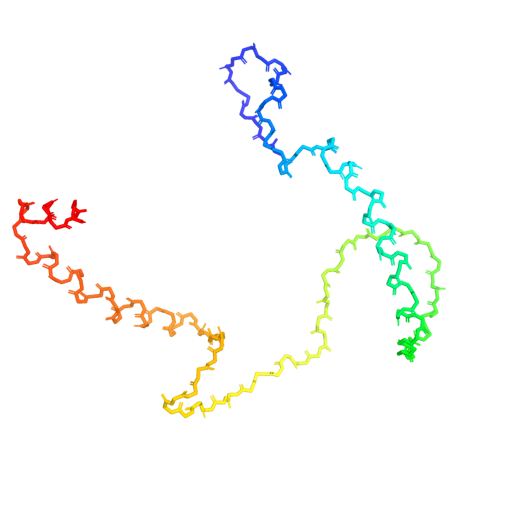 -3.045 -15.380 -12.861 1.00 67.88 84 ASN A C 1
ATOM 676 O O . ASN A 1 84 ? -2.136 -15.981 -12.295 1.00 67.88 84 ASN A O 1
ATOM 680 N N . GLU A 1 85 ? -2.810 -14.358 -13.683 1.00 68.00 85 GLU A N 1
ATOM 681 C CA . GLU A 1 85 ? -1.479 -13.789 -13.869 1.00 68.00 85 GLU A CA 1
ATOM 682 C C . GLU A 1 85 ? -1.233 -12.759 -12.771 1.00 68.00 85 GLU A C 1
ATOM 684 O O . GLU A 1 85 ? -2.018 -11.829 -12.577 1.00 68.00 85 GLU A O 1
ATOM 689 N N . ARG A 1 86 ? -0.139 -12.938 -12.033 1.00 60.50 86 ARG A N 1
ATOM 690 C CA . 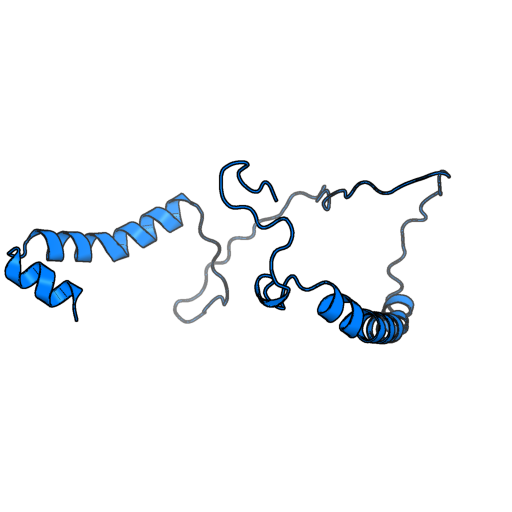ARG A 1 86 ? 0.318 -11.980 -11.030 1.00 60.50 86 ARG A CA 1
ATOM 691 C C . ARG A 1 86 ? 1.489 -11.217 -11.622 1.00 60.50 86 ARG A C 1
ATOM 693 O O . ARG A 1 86 ? 2.432 -11.827 -12.114 1.00 60.50 86 ARG A O 1
ATOM 700 N N . ALA A 1 87 ? 1.413 -9.894 -11.589 1.00 64.62 87 ALA A N 1
ATOM 701 C CA . ALA A 1 87 ? 2.604 -9.079 -11.734 1.00 64.62 87 ALA A CA 1
ATOM 702 C C . ALA A 1 87 ? 3.268 -8.985 -10.362 1.00 64.62 87 ALA A C 1
ATOM 704 O O . ALA A 1 87 ? 2.594 -8.671 -9.381 1.00 64.62 87 ALA A O 1
ATOM 705 N N . ASP A 1 88 ? 4.579 -9.213 -10.306 1.00 67.38 88 ASP A N 1
ATOM 706 C CA . ASP A 1 88 ? 5.355 -9.035 -9.072 1.00 67.38 88 ASP A CA 1
ATOM 707 C C . ASP A 1 88 ? 5.284 -7.584 -8.573 1.00 67.38 88 ASP A C 1
ATOM 709 O O . ASP A 1 88 ? 5.409 -7.321 -7.381 1.00 67.38 88 ASP A O 1
ATOM 713 N N . HIS A 1 89 ? 5.047 -6.636 -9.489 1.00 65.00 89 HIS A N 1
ATOM 714 C CA . HIS A 1 89 ? 4.923 -5.214 -9.196 1.00 65.00 89 HIS A CA 1
ATOM 715 C C . HIS A 1 89 ? 3.768 -4.591 -9.986 1.00 65.00 89 HIS A C 1
ATOM 717 O O . HIS A 1 89 ? 3.742 -4.636 -11.216 1.00 65.00 89 HIS A O 1
ATOM 723 N N . VAL A 1 90 ? 2.832 -3.959 -9.276 1.00 71.00 90 VAL A N 1
ATOM 724 C CA . VAL A 1 90 ? 1.750 -3.160 -9.864 1.00 71.00 90 VAL A CA 1
ATOM 725 C C . VAL A 1 90 ? 2.039 -1.686 -9.591 1.00 71.00 90 VAL A C 1
ATOM 727 O O . VAL A 1 90 ? 2.087 -1.255 -8.439 1.00 71.00 90 VAL A O 1
ATOM 730 N N . ILE A 1 91 ? 2.240 -0.899 -10.650 1.00 76.88 91 ILE A N 1
ATOM 731 C CA . ILE A 1 91 ? 2.400 0.554 -10.534 1.00 76.88 91 ILE A CA 1
ATOM 732 C C . ILE A 1 91 ? 1.011 1.183 -10.604 1.00 76.88 91 ILE A C 1
ATOM 734 O O . ILE A 1 91 ? 0.436 1.310 -11.679 1.00 76.88 91 ILE A O 1
ATOM 738 N N . LEU A 1 92 ? 0.483 1.568 -9.445 1.00 80.25 92 LEU A N 1
ATOM 739 C CA . LEU A 1 92 ? -0.767 2.315 -9.334 1.00 80.25 92 LEU A CA 1
ATOM 740 C C . LEU A 1 92 ? -0.498 3.824 -9.406 1.00 80.25 92 LEU A C 1
ATOM 742 O O . LEU A 1 92 ? 0.441 4.332 -8.775 1.00 80.25 92 LEU A O 1
ATOM 746 N N . SER A 1 93 ? -1.354 4.549 -10.119 1.00 84.69 93 SER A N 1
ATOM 747 C CA . SER A 1 93 ? -1.437 6.010 -10.039 1.00 84.69 93 SER A CA 1
ATOM 748 C C . SER A 1 93 ? -1.840 6.466 -8.631 1.00 84.69 93 SER A C 1
ATOM 750 O O . SER A 1 93 ? -2.327 5.685 -7.812 1.00 84.69 93 SER A O 1
ATOM 752 N N . SER A 1 94 ? -1.662 7.752 -8.319 1.00 81.12 94 SER A N 1
ATOM 753 C CA . SER A 1 94 ? -2.103 8.312 -7.033 1.00 81.12 94 SER A CA 1
ATOM 754 C C . SER A 1 94 ? -3.608 8.119 -6.793 1.00 81.12 94 SER A C 1
ATOM 756 O O . SER A 1 94 ? -4.004 7.790 -5.676 1.00 81.12 94 SER A O 1
ATOM 758 N N . GLY A 1 95 ? -4.435 8.255 -7.837 1.00 89.00 95 GLY A N 1
ATOM 759 C CA . GLY A 1 95 ? -5.883 8.043 -7.759 1.00 89.00 95 GLY A CA 1
ATOM 760 C C . GLY A 1 95 ? -6.268 6.584 -7.515 1.00 89.00 95 GLY A C 1
ATOM 761 O O . GLY A 1 95 ? -7.154 6.305 -6.706 1.00 89.00 95 GLY A O 1
ATOM 762 N N . GLU A 1 96 ? -5.573 5.640 -8.148 1.00 86.50 96 GLU A N 1
ATOM 763 C CA . GLU A 1 96 ? -5.804 4.208 -7.923 1.00 86.50 96 GLU A CA 1
ATOM 764 C C . GLU A 1 96 ? -5.329 3.769 -6.538 1.00 86.50 96 GLU A C 1
ATOM 766 O O . GLU A 1 96 ? -6.034 3.015 -5.874 1.00 86.50 96 GLU A O 1
ATOM 771 N N . LYS A 1 97 ? -4.192 4.292 -6.057 1.00 89.62 97 LYS A N 1
ATOM 772 C CA . LYS A 1 97 ? -3.737 4.070 -4.675 1.00 89.62 97 LYS A CA 1
ATOM 773 C C . LYS A 1 97 ? -4.781 4.552 -3.675 1.00 89.62 97 LYS A C 1
ATOM 775 O O . LYS A 1 97 ? -5.132 3.809 -2.768 1.00 89.62 97 LYS A O 1
ATOM 780 N N . TYR A 1 98 ? -5.302 5.765 -3.865 1.00 93.50 98 TYR A N 1
ATOM 781 C CA . TYR A 1 98 ? -6.351 6.304 -3.003 1.00 93.50 98 TYR A CA 1
ATOM 782 C C . TYR A 1 98 ? -7.621 5.451 -3.054 1.00 93.50 98 TYR A C 1
ATOM 784 O O . TYR A 1 98 ? -8.147 5.088 -2.009 1.00 93.50 98 TYR A O 1
ATOM 792 N N . SER A 1 99 ? -8.083 5.084 -4.251 1.00 91.31 99 SER A N 1
ATOM 793 C CA . SER A 1 99 ? -9.302 4.282 -4.428 1.00 91.31 99 SER A CA 1
ATOM 794 C C . SER A 1 99 ? -9.169 2.894 -3.804 1.00 91.31 99 SER A C 1
ATOM 796 O O . SER A 1 99 ? -10.092 2.427 -3.145 1.00 91.31 99 SER A O 1
ATOM 798 N N . TYR A 1 100 ? -8.006 2.258 -3.966 1.00 91.44 100 TYR A N 1
ATOM 799 C CA . TYR A 1 100 ? -7.693 0.975 -3.347 1.00 91.44 100 TYR A CA 1
ATOM 800 C C . TYR A 1 100 ? -7.675 1.078 -1.819 1.00 91.44 100 TYR A C 1
ATOM 802 O O . TYR A 1 100 ? -8.363 0.315 -1.144 1.00 91.44 100 TYR A O 1
ATOM 810 N N . SER A 1 101 ? -6.944 2.055 -1.269 1.00 92.00 101 SER A N 1
ATOM 811 C CA . SER A 1 101 ? -6.899 2.288 0.177 1.00 92.00 101 SER A CA 1
ATOM 812 C C . SER A 1 101 ? -8.283 2.589 0.739 1.00 92.00 101 SER A C 1
ATOM 814 O O . SER A 1 101 ? -8.643 2.056 1.780 1.00 92.00 101 SER A O 1
ATOM 816 N N . LYS A 1 102 ? -9.079 3.397 0.034 1.00 95.06 102 LYS A N 1
ATOM 817 C CA . LYS A 1 102 ? -10.452 3.724 0.414 1.00 95.06 102 LYS A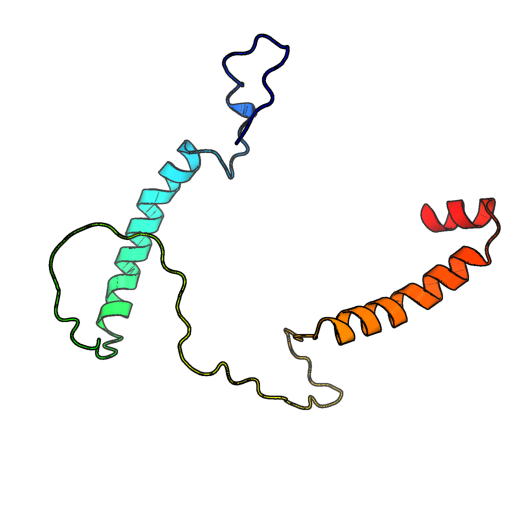 CA 1
ATOM 818 C C . LYS A 1 102 ? -11.328 2.471 0.454 1.00 95.06 102 LYS A C 1
ATOM 820 O O . LYS A 1 102 ? -11.940 2.204 1.476 1.00 95.06 102 LYS A O 1
ATOM 825 N N . ALA A 1 103 ? -11.315 1.653 -0.598 1.00 94.62 103 ALA A N 1
ATOM 826 C CA . ALA A 1 103 ? -12.094 0.414 -0.643 1.00 94.62 103 ALA A CA 1
ATOM 827 C C . ALA A 1 103 ? -11.709 -0.593 0.459 1.00 94.62 103 ALA A C 1
ATOM 829 O O . ALA A 1 103 ? -12.565 -1.343 0.917 1.00 94.62 103 ALA A O 1
ATOM 830 N N . MET A 1 104 ? -10.441 -0.608 0.881 1.00 93.50 104 MET A N 1
ATOM 831 C CA . MET A 1 104 ? -9.951 -1.493 1.944 1.00 93.50 104 MET A CA 1
ATOM 832 C C . MET A 1 104 ? -10.228 -0.954 3.352 1.00 93.50 104 MET A C 1
ATOM 834 O O . MET A 1 104 ? -10.591 -1.720 4.239 1.00 93.50 104 MET A O 1
ATOM 838 N N . LEU A 1 105 ? -10.037 0.349 3.574 1.00 94.50 105 LEU A N 1
ATOM 839 C CA . LEU A 1 105 ? -10.118 0.956 4.905 1.00 94.50 105 LEU A CA 1
ATOM 840 C C . LEU A 1 105 ? -11.526 1.416 5.270 1.00 94.50 105 LEU A C 1
ATOM 842 O O . LEU A 1 105 ? -11.872 1.402 6.444 1.00 94.50 105 LEU A O 1
ATOM 846 N N . GLU A 1 106 ? -12.341 1.832 4.307 1.00 95.75 106 GLU A N 1
ATOM 847 C CA . GLU A 1 106 ? -13.649 2.416 4.604 1.00 95.75 106 GLU A CA 1
ATOM 848 C C . GLU A 1 106 ? -14.626 1.442 5.277 1.00 95.75 106 GLU A C 1
ATOM 850 O O . GLU A 1 106 ? -15.240 1.846 6.262 1.00 95.75 106 GLU A O 1
ATOM 855 N N . PRO A 1 107 ? -14.705 0.154 4.885 1.00 95.88 107 PRO A N 1
ATOM 856 C CA . PRO A 1 107 ? -15.497 -0.822 5.633 1.00 95.88 107 PRO A CA 1
ATOM 857 C C . PRO A 1 107 ? -15.025 -0.996 7.084 1.00 95.88 107 PRO A C 1
ATOM 859 O O . PRO A 1 107 ? -15.848 -1.155 7.980 1.00 95.88 107 PRO A O 1
ATOM 862 N N . LEU A 1 108 ? -13.710 -0.938 7.328 1.00 93.56 108 LEU A N 1
ATOM 863 C CA . LEU A 1 108 ? -13.139 -1.061 8.674 1.00 93.56 108 LEU A CA 1
ATOM 864 C C . LEU A 1 108 ? -13.447 0.171 9.522 1.00 93.56 108 LEU A C 1
ATOM 866 O O . LEU A 1 108 ? -13.837 0.045 10.675 1.00 93.56 108 LEU A O 1
ATOM 870 N N . LEU A 1 109 ? -13.293 1.363 8.946 1.00 93.00 109 LEU A N 1
ATOM 871 C CA . LEU A 1 109 ? -13.608 2.616 9.627 1.00 93.00 109 LEU A CA 1
ATOM 872 C C . LEU A 1 109 ? -15.091 2.703 9.977 1.00 93.00 109 LEU A C 1
ATOM 874 O O . LEU A 1 109 ? -15.420 3.173 11.060 1.00 93.00 109 LEU A O 1
ATOM 878 N N . GLN A 1 110 ? -15.961 2.229 9.085 1.00 95.25 110 GLN A N 1
ATOM 879 C CA . GLN A 1 110 ? -17.397 2.205 9.323 1.00 95.25 110 GLN A CA 1
ATOM 880 C C . GLN A 1 110 ? -17.781 1.201 10.416 1.00 95.25 110 GLN A C 1
ATOM 882 O O . GLN A 1 110 ? -18.549 1.536 11.311 1.00 95.25 110 GLN A O 1
ATOM 887 N N . HIS A 1 111 ? -17.186 0.004 10.405 1.00 94.19 111 HIS A N 1
ATOM 888 C CA . HIS A 1 111 ? -17.362 -0.965 11.492 1.00 94.19 111 HIS A CA 1
ATOM 889 C C . HIS A 1 111 ? -16.921 -0.380 12.838 1.00 94.19 111 HIS A C 1
ATOM 891 O O . HIS A 1 111 ? -17.692 -0.361 13.792 1.00 94.19 111 HIS A O 1
ATOM 897 N N . LEU A 1 112 ? -15.716 0.192 12.894 1.00 92.25 112 LEU A N 1
ATOM 898 C CA . LEU A 1 112 ? -15.181 0.789 14.116 1.00 92.25 112 LEU A CA 1
ATOM 899 C C . LEU A 1 112 ? -15.986 2.005 14.599 1.00 92.25 112 LEU A C 1
ATOM 901 O O . LEU A 1 112 ? -16.007 2.268 15.800 1.00 92.25 112 LEU A O 1
ATOM 905 N N . SER A 1 113 ? -16.631 2.754 13.697 1.00 93.06 113 SER A N 1
ATOM 906 C CA . SER A 1 113 ? -17.461 3.904 14.076 1.00 93.06 113 SER A CA 1
ATOM 907 C C . SER A 1 113 ? -18.800 3.516 14.690 1.00 93.06 113 SER A C 1
ATOM 909 O O . SER A 1 113 ? -19.351 4.298 15.462 1.00 93.06 113 SER A O 1
ATOM 911 N N . ASP A 1 114 ? -19.316 2.335 14.351 1.00 95.31 114 ASP A N 1
ATOM 912 C CA . ASP A 1 114 ? -20.608 1.849 14.840 1.00 95.31 114 ASP A CA 1
ATOM 913 C C . ASP A 1 114 ? -20.497 1.183 16.228 1.00 95.31 114 ASP A C 1
ATOM 915 O O . ASP A 1 114 ? -21.508 0.955 16.896 1.00 95.31 114 ASP A O 1
ATOM 919 N N . LEU A 1 115 ? -19.275 0.893 16.687 1.00 93.88 115 LEU A N 1
ATOM 920 C CA . LEU A 1 115 ? -19.010 0.253 17.974 1.00 93.88 115 LEU A CA 1
ATOM 921 C C . LEU A 1 115 ? -19.132 1.209 19.163 1.00 93.88 115 LEU A C 1
ATOM 923 O O . LEU A 1 115 ? -18.856 2.410 19.092 1.00 93.88 115 LEU A O 1
ATOM 927 N N . SER A 1 116 ? -19.466 0.638 20.321 1.00 94.69 116 SER A N 1
ATOM 928 C CA . SER A 1 116 ? -19.349 1.345 21.595 1.00 94.69 116 SER A CA 1
ATOM 929 C C . SER A 1 116 ? -17.878 1.570 21.966 1.00 94.69 116 SER A C 1
ATOM 931 O O . SER A 1 116 ? -17.000 0.789 21.599 1.00 94.69 116 SER A O 1
ATOM 933 N N . SER A 1 117 ? -17.577 2.613 22.751 1.00 90.38 117 SER A N 1
ATOM 934 C CA . SER A 1 117 ? -16.187 2.932 23.118 1.00 90.38 117 SER A CA 1
ATOM 935 C C . SER A 1 117 ? -15.467 1.772 23.818 1.00 90.38 117 SER A C 1
ATOM 937 O O . SER A 1 117 ? -14.269 1.602 23.620 1.00 90.38 117 SER A O 1
ATOM 939 N N . SER A 1 118 ? -16.171 0.955 24.612 1.00 91.94 118 SER A N 1
ATOM 940 C CA . SER A 1 118 ? -15.582 -0.230 25.250 1.00 91.94 118 SER A CA 1
ATOM 941 C C . SER A 1 118 ? -15.216 -1.315 24.242 1.00 91.94 118 SER A C 1
ATOM 943 O O . SER A 1 118 ? -14.123 -1.866 24.327 1.00 91.94 118 SER A O 1
ATOM 945 N N . GLU A 1 119 ? -16.099 -1.597 23.283 1.00 89.31 119 GLU A N 1
ATOM 946 C CA . GLU A 1 119 ? -15.873 -2.627 22.261 1.00 89.31 119 GLU A CA 1
ATOM 947 C C . GLU A 1 119 ? -14.795 -2.190 21.257 1.00 89.31 119 GLU A C 1
ATOM 949 O O . GLU A 1 119 ? -13.935 -2.984 20.874 1.00 89.31 119 GLU A O 1
ATOM 954 N N . PHE A 1 120 ? -14.758 -0.897 20.928 1.00 92.12 120 PHE A N 1
ATOM 955 C CA . PHE A 1 120 ? -13.723 -0.289 20.094 1.00 92.12 120 PHE A CA 1
ATOM 956 C C . PHE A 1 120 ? -12.307 -0.529 20.645 1.00 92.12 120 PHE A C 1
ATOM 958 O O . PHE A 1 120 ? -11.422 -0.985 19.921 1.00 92.12 120 PHE A O 1
ATOM 965 N N . TYR A 1 121 ? -12.071 -0.268 21.938 1.00 91.31 121 TYR A N 1
ATOM 966 C CA . TYR A 1 121 ? -10.748 -0.491 22.540 1.00 91.31 121 TYR A CA 1
ATOM 967 C C . TYR A 1 121 ? -10.399 -1.972 22.706 1.00 91.31 121 TYR A C 1
ATOM 969 O O . TYR A 1 121 ? -9.215 -2.308 22.763 1.00 91.31 121 TYR A O 1
ATOM 977 N N . THR A 1 122 ? -11.391 -2.862 22.790 1.00 91.44 122 THR A N 1
ATOM 978 C CA . THR A 1 122 ? -11.121 -4.305 22.798 1.00 91.44 122 THR A CA 1
ATOM 979 C C . THR A 1 122 ? -10.709 -4.816 21.423 1.00 91.44 122 THR A C 1
ATOM 981 O O . THR A 1 122 ? -9.775 -5.606 21.353 1.00 91.44 122 THR A O 1
ATOM 984 N N . GLU A 1 123 ? -11.324 -4.328 20.341 1.00 90.44 123 GLU A N 1
ATOM 985 C CA . GLU A 1 123 ? -10.920 -4.692 18.975 1.00 90.44 123 GLU A CA 1
ATOM 986 C C . GLU A 1 123 ? -9.572 -4.081 18.575 1.00 90.44 123 GLU A C 1
ATOM 988 O O . GLU A 1 123 ? -8.796 -4.734 17.888 1.00 90.44 123 GLU A O 1
ATOM 993 N N . LEU A 1 124 ? -9.247 -2.863 19.025 1.00 87.44 124 LEU A N 1
ATOM 994 C CA . LEU A 1 124 ? -7.938 -2.255 18.741 1.00 87.44 124 LEU A CA 1
ATOM 995 C C . LEU A 1 124 ? -6.758 -2.940 19.444 1.00 87.44 124 LEU A C 1
ATOM 997 O O . LEU A 1 124 ? -5.620 -2.770 19.012 1.00 87.44 124 LEU A O 1
ATOM 1001 N N . ASN A 1 125 ? -7.014 -3.647 20.546 1.00 82.75 125 ASN A N 1
ATOM 1002 C CA . ASN A 1 125 ? -5.990 -4.354 21.317 1.00 82.75 125 ASN A CA 1
ATOM 1003 C C . ASN A 1 125 ? -5.866 -5.846 20.946 1.00 82.75 125 ASN A C 1
ATOM 1005 O O . ASN A 1 125 ? -5.077 -6.547 21.584 1.00 82.75 125 ASN A O 1
ATOM 1009 N N . ALA A 1 126 ? -6.652 -6.328 19.978 1.00 61.81 126 ALA A N 1
ATOM 1010 C CA . ALA A 1 126 ? -6.599 -7.696 19.456 1.00 61.81 126 ALA A CA 1
ATOM 1011 C C . ALA A 1 126 ? -5.523 -7.849 18.368 1.00 61.81 126 ALA A C 1
ATOM 1013 O O . ALA A 1 126 ? -4.877 -8.922 18.345 1.00 61.81 126 ALA A O 1
#

Radius of gyration: 27.32 Å; chains: 1; bounding box: 60×40×57 Å

pLDDT: mean 71.13, std 17.81, range [37.22, 95.88]

Sequence (126 aa):
MHVTRREHGSDVLPASSIHNRWNMFVALEIKEDLTSEADALQSIVRMAKLRSPKLKLLNGKEEGIREPDFKGPKQVAYVRLRRNERADHVILSSGEKYSYSKAMLEPLLQHLSDLSSSEFYTELNA

Foldseek 3Di:
DDDDPDDDPDPDDPPVVQDLVRDVVNVVVCPVVVVVVVVVCVVVVVVPPPPDDPPPDDDDDDDDDDDPPPPDPPDDDDDDDDPPDDDPDDDDDPVRVVVVCCVVCVVVVVVLVVDDPVVNVVVVVD

Secondary structure (DSSP, 8-state):
-PPP-SS---SS--GGGS-GGG-HHHHHHHHHHHHHHHHHHHHHHHHS-----------------------S----------TTPPPS-----HHHHHHHHHHHHHHHHHHHHHS-HHHHHHHHT-

Organism: Phytophthora nicotianae (NCBI:txid4792)